Protein AF-A0AA50QSA9-F1 (afdb_monomer)

Radius of gyration: 17.66 Å; Cα contacts (8 Å, |Δi|>4): 75; chains: 1; bound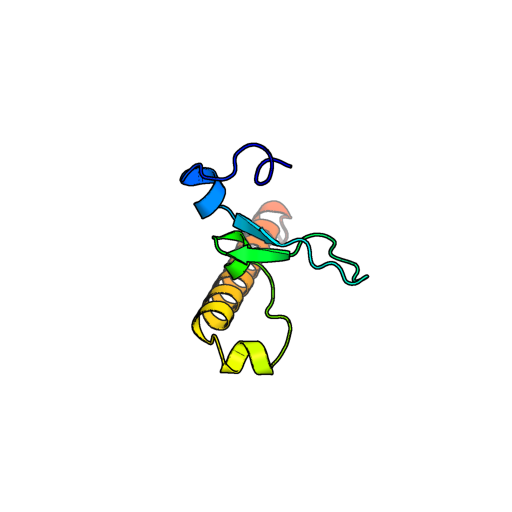ing box: 41×32×50 Å

Structure (mmCIF, N/CA/C/O backbone):
data_AF-A0AA50QSA9-F1
#
_entry.id   AF-A0AA50QSA9-F1
#
loop_
_atom_site.group_PDB
_atom_site.id
_atom_site.type_symbol
_atom_site.label_atom_id
_atom_site.label_alt_id
_atom_site.label_comp_id
_atom_site.label_asym_id
_atom_site.label_entity_id
_atom_site.label_seq_id
_atom_site.pdbx_PDB_ins_code
_atom_site.Cartn_x
_atom_site.Cartn_y
_atom_site.Cartn_z
_atom_site.occupancy
_atom_site.B_iso_or_equiv
_atom_site.auth_seq_id
_atom_site.auth_comp_id
_atom_site.auth_asym_id
_atom_site.auth_atom_id
_atom_site.pdbx_PDB_model_num
ATOM 1 N N . MET A 1 1 ? -2.652 16.708 6.505 1.00 60.38 1 MET A N 1
ATOM 2 C CA . MET A 1 1 ? -3.724 17.646 6.931 1.00 60.38 1 MET A CA 1
ATOM 3 C C . MET A 1 1 ? -4.952 17.677 6.003 1.00 60.38 1 MET A C 1
ATOM 5 O O . MET A 1 1 ? -5.890 18.386 6.334 1.00 60.38 1 MET A O 1
ATOM 9 N N . LEU A 1 2 ? -5.028 16.888 4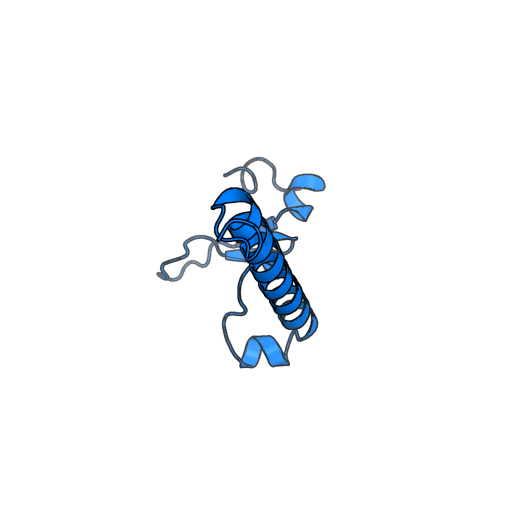.914 1.00 66.88 2 LEU A N 1
ATOM 10 C CA . LEU A 1 2 ? -6.301 16.652 4.202 1.00 66.88 2 LEU A CA 1
ATOM 11 C C . LEU A 1 2 ? -7.211 15.670 4.952 1.00 66.88 2 LEU A C 1
ATOM 13 O O . LEU A 1 2 ? -8.372 15.985 5.162 1.00 66.88 2 LEU A O 1
ATOM 17 N N . ALA A 1 3 ? -6.670 14.546 5.437 1.00 69.88 3 ALA A N 1
ATOM 18 C CA . ALA A 1 3 ? -7.431 13.571 6.226 1.00 69.88 3 ALA A CA 1
ATOM 19 C C . ALA A 1 3 ? -8.056 14.177 7.498 1.00 69.88 3 ALA A C 1
ATOM 21 O O . ALA A 1 3 ? -9.172 13.836 7.858 1.00 69.88 3 ALA A O 1
ATOM 22 N N . VAL A 1 4 ? -7.362 15.128 8.137 1.00 72.88 4 VAL A N 1
ATOM 23 C CA . VAL A 1 4 ? -7.855 15.842 9.329 1.00 72.88 4 VAL A CA 1
ATOM 24 C C . VAL A 1 4 ? -8.918 16.886 8.970 1.00 72.88 4 VAL A C 1
ATOM 26 O O . VAL A 1 4 ? -9.898 17.033 9.687 1.00 72.88 4 VAL A O 1
ATOM 29 N N . LYS A 1 5 ? -8.743 17.617 7.858 1.00 76.19 5 LYS A N 1
ATOM 30 C CA . LYS A 1 5 ? -9.675 18.678 7.434 1.00 76.19 5 LYS A CA 1
ATOM 31 C C . LYS A 1 5 ? -10.936 18.153 6.743 1.00 76.19 5 LYS A C 1
ATOM 33 O O . LYS A 1 5 ? -11.942 18.848 6.729 1.00 76.19 5 LYS A O 1
ATOM 38 N N . PHE A 1 6 ? -10.873 16.958 6.162 1.00 78.88 6 PHE A N 1
ATOM 39 C CA . PHE A 1 6 ? -11.941 16.345 5.372 1.00 78.88 6 PHE A CA 1
ATOM 40 C C . PHE A 1 6 ? -12.283 14.936 5.874 1.00 78.88 6 PHE A C 1
ATOM 42 O O . PHE A 1 6 ? -12.618 14.060 5.072 1.00 78.88 6 PHE A O 1
ATOM 49 N N . SER A 1 7 ? -12.173 14.703 7.186 1.00 68.94 7 SER A N 1
ATOM 50 C CA . SER A 1 7 ? -12.539 13.414 7.775 1.00 68.94 7 SER A CA 1
ATOM 51 C C . SER A 1 7 ? -14.024 13.127 7.516 1.00 68.94 7 SER A C 1
ATOM 53 O O . SER A 1 7 ? -14.875 14.008 7.628 1.00 68.94 7 SER A O 1
ATOM 55 N N . GLY A 1 8 ? -14.334 11.905 7.075 1.00 74.25 8 GLY A N 1
ATOM 56 C CA . GLY A 1 8 ? -15.701 11.506 6.712 1.00 74.25 8 GLY A CA 1
ATOM 57 C C . GLY A 1 8 ? -16.047 11.621 5.222 1.00 74.25 8 GLY A C 1
ATOM 58 O O . GLY A 1 8 ? -17.036 11.030 4.796 1.00 74.25 8 GLY A O 1
ATOM 59 N N . ASN A 1 9 ? -15.225 12.283 4.397 1.00 85.12 9 ASN A N 1
ATOM 60 C CA . ASN A 1 9 ? -15.389 12.218 2.941 1.00 85.12 9 ASN A CA 1
ATOM 61 C C . ASN A 1 9 ? -14.975 10.841 2.406 1.00 85.12 9 ASN A C 1
ATOM 63 O O . ASN A 1 9 ? -13.862 10.381 2.665 1.00 85.12 9 ASN A O 1
ATOM 67 N N . PHE A 1 10 ? -15.833 10.217 1.594 1.00 84.94 10 PHE A N 1
ATOM 68 C CA . PHE A 1 10 ? -15.609 8.872 1.047 1.00 84.94 10 PHE A CA 1
ATOM 69 C C . PHE A 1 10 ? -14.256 8.732 0.331 1.00 84.94 10 PHE A C 1
ATOM 71 O O . PHE A 1 10 ? -13.482 7.834 0.647 1.00 84.94 10 PHE A O 1
ATOM 78 N N . LEU A 1 11 ? -13.933 9.660 -0.578 1.00 85.88 11 LEU A N 1
ATOM 79 C CA . LEU A 1 11 ? -12.674 9.632 -1.333 1.00 85.88 11 LEU A CA 1
ATOM 80 C C . LEU A 1 11 ? -11.448 9.801 -0.429 1.00 85.88 11 LEU A C 1
ATOM 82 O O . LEU A 1 11 ? -10.427 9.158 -0.638 1.00 85.88 11 LEU A O 1
ATOM 86 N N . VAL A 1 12 ? -11.549 10.646 0.596 1.00 85.19 12 VAL A N 1
ATOM 87 C CA . VAL A 1 12 ? -10.440 10.911 1.520 1.00 85.19 12 VAL A CA 1
ATOM 88 C C . VAL A 1 12 ? -10.202 9.704 2.428 1.00 85.19 12 VAL A C 1
ATOM 90 O O . VAL A 1 12 ? -9.055 9.306 2.618 1.00 85.19 12 VAL A O 1
ATOM 93 N N . ASN A 1 13 ? -11.273 9.068 2.910 1.00 84.19 13 ASN A N 1
ATOM 94 C CA . ASN A 1 13 ? -11.191 7.839 3.698 1.00 84.19 13 ASN A CA 1
ATOM 95 C C . ASN A 1 13 ? -10.685 6.646 2.869 1.00 84.19 13 ASN A C 1
ATOM 97 O O . ASN A 1 13 ? -9.964 5.806 3.401 1.00 84.19 13 ASN A O 1
ATOM 101 N N . LEU A 1 14 ? -11.020 6.583 1.573 1.00 85.69 14 LEU A N 1
ATOM 102 C CA . LEU A 1 14 ? -10.487 5.568 0.661 1.00 85.69 14 LEU A CA 1
ATOM 103 C C . LEU A 1 14 ? -8.971 5.723 0.480 1.00 85.69 14 LEU A C 1
ATOM 105 O O . LEU A 1 14 ? -8.249 4.729 0.502 1.00 85.69 14 LEU A O 1
ATOM 109 N N . LEU A 1 15 ? -8.485 6.959 0.326 1.00 86.62 15 LEU A N 1
ATOM 110 C CA . LEU A 1 15 ? -7.053 7.236 0.193 1.00 86.62 15 LEU A CA 1
ATOM 111 C C . LEU A 1 15 ? -6.284 6.829 1.452 1.00 86.62 15 LEU A C 1
ATOM 113 O O . LEU A 1 15 ? -5.291 6.110 1.354 1.00 86.62 15 LEU A O 1
ATOM 117 N N . GLY A 1 16 ? -6.743 7.239 2.632 1.00 85.06 16 GLY A N 1
ATOM 118 C CA . GLY A 1 16 ? -6.098 6.824 3.869 1.00 85.06 16 GLY A CA 1
ATOM 119 C C . GLY A 1 16 ? -6.696 7.448 5.118 1.00 85.06 16 GLY A C 1
ATOM 120 O O . GLY A 1 16 ? -6.924 8.658 5.180 1.00 85.06 16 GLY A O 1
ATOM 121 N N . VAL A 1 17 ? -6.873 6.620 6.142 1.00 83.50 17 VAL A N 1
ATOM 122 C CA . VAL A 1 17 ? -7.222 7.031 7.502 1.00 83.50 17 VAL A CA 1
ATOM 123 C C . VAL A 1 17 ? -5.964 6.947 8.350 1.00 83.50 17 VAL A C 1
ATOM 125 O O . VAL A 1 17 ? -5.278 5.930 8.343 1.00 83.50 17 VAL A O 1
ATOM 128 N N . TRP A 1 18 ? -5.657 8.020 9.070 1.00 83.25 18 TRP A N 1
ATOM 129 C CA . TRP A 1 18 ? -4.421 8.164 9.831 1.00 83.25 18 TRP A CA 1
ATOM 130 C C . TRP A 1 18 ? -4.742 8.191 11.321 1.00 83.25 18 TRP A C 1
ATOM 132 O O . TRP A 1 18 ? -5.685 8.872 11.724 1.00 83.25 18 TRP A O 1
ATOM 142 N N . ALA A 1 19 ? -3.958 7.479 12.125 1.00 77.31 19 ALA A N 1
ATOM 143 C CA . ALA A 1 19 ? -3.990 7.581 13.577 1.00 77.31 19 ALA A CA 1
ATOM 144 C C . ALA A 1 19 ? -2.724 8.290 14.071 1.00 77.31 19 ALA A C 1
ATOM 146 O O . ALA A 1 19 ? -1.610 7.958 13.654 1.00 77.31 19 ALA A O 1
ATOM 147 N N . ASP A 1 20 ? -2.901 9.261 14.967 1.00 70.81 20 ASP A N 1
ATOM 148 C CA . ASP A 1 20 ? -1.804 9.822 15.750 1.00 70.81 20 ASP A CA 1
ATOM 149 C C . ASP A 1 20 ? -1.403 8.787 16.804 1.00 70.81 20 ASP A C 1
ATOM 151 O O . ASP A 1 20 ? -2.121 8.536 17.776 1.00 70.81 20 ASP A O 1
ATOM 155 N N . VAL A 1 21 ? -0.252 8.155 16.603 1.00 63.75 21 VAL A N 1
ATOM 156 C CA . VAL A 1 21 ? 0.314 7.245 17.595 1.00 63.75 21 VAL A CA 1
ATOM 157 C C . VAL A 1 21 ? 1.064 8.126 18.587 1.00 63.75 21 VAL A C 1
ATOM 159 O O . VAL A 1 21 ? 2.149 8.621 18.296 1.00 63.75 21 VAL A O 1
ATOM 162 N N . GLY A 1 22 ? 0.469 8.379 19.754 1.00 53.41 22 GLY A N 1
ATOM 163 C CA . GLY A 1 22 ? 0.993 9.287 20.789 1.00 53.41 22 GLY A CA 1
ATOM 164 C C . GLY A 1 22 ? 2.335 8.888 21.427 1.00 53.41 22 GLY A C 1
ATOM 165 O O . GLY A 1 22 ? 2.668 9.390 22.496 1.00 53.41 22 GLY A O 1
ATOM 166 N N . GLY A 1 23 ? 3.108 7.993 20.810 1.00 50.62 23 GLY A N 1
ATOM 167 C CA . GLY A 1 23 ? 4.379 7.487 21.313 1.00 50.62 23 GLY A CA 1
ATOM 168 C C . GLY A 1 23 ? 5.510 7.683 20.312 1.00 50.62 23 GLY A C 1
ATOM 169 O O . GLY A 1 23 ? 5.772 6.781 19.533 1.00 50.62 23 GLY A O 1
ATOM 170 N N . GLY A 1 24 ? 6.163 8.851 20.363 1.00 45.44 24 GLY A N 1
ATOM 171 C CA . GLY A 1 24 ? 7.605 9.099 20.146 1.00 45.44 24 GLY A CA 1
ATOM 172 C C . GLY A 1 24 ? 8.389 8.471 18.978 1.00 45.44 24 GLY A C 1
ATOM 173 O O . GLY A 1 24 ? 9.602 8.654 18.939 1.00 45.44 24 GLY A O 1
ATOM 174 N N . GLY A 1 25 ? 7.772 7.735 18.057 1.00 53.66 25 GLY A N 1
ATOM 175 C CA . GLY A 1 25 ? 8.424 7.152 16.888 1.00 53.66 25 GLY A CA 1
ATOM 176 C C . GLY A 1 25 ? 8.588 8.165 15.746 1.00 53.66 25 GLY A C 1
ATOM 177 O O . GLY A 1 25 ? 7.904 9.190 15.725 1.00 53.66 25 GLY A O 1
ATOM 178 N N . PRO A 1 26 ? 9.468 7.893 14.764 1.00 56.47 26 PRO A N 1
ATOM 179 C CA . PRO A 1 26 ? 9.759 8.824 13.667 1.00 56.47 26 PRO A CA 1
ATOM 180 C C . PRO A 1 26 ? 8.542 9.138 12.775 1.00 56.47 26 PRO A C 1
ATOM 182 O O . PRO A 1 26 ? 8.525 10.172 12.108 1.00 56.47 26 PRO A O 1
ATOM 185 N N . ALA A 1 27 ? 7.505 8.293 12.781 1.00 58.28 27 ALA A N 1
ATOM 186 C CA . ALA A 1 27 ? 6.256 8.513 12.059 1.00 58.28 27 ALA A CA 1
ATOM 187 C C . ALA A 1 27 ? 5.168 9.042 13.009 1.00 58.28 27 ALA A C 1
ATOM 189 O O . ALA A 1 27 ? 4.548 8.295 13.759 1.00 58.28 27 ALA A O 1
ATOM 190 N N . ARG A 1 28 ? 4.926 10.357 12.962 1.00 60.75 28 ARG A N 1
ATOM 191 C CA . ARG A 1 28 ? 3.948 11.049 13.822 1.00 60.75 28 ARG A CA 1
ATOM 192 C C . ARG A 1 28 ? 2.486 10.713 13.486 1.00 60.75 28 ARG A C 1
ATOM 194 O O . ARG A 1 28 ? 1.616 10.934 14.311 1.00 60.75 28 ARG A O 1
ATOM 201 N N . ALA A 1 29 ? 2.226 10.166 12.300 1.00 69.31 29 ALA A N 1
ATOM 202 C CA . ALA A 1 29 ? 0.912 9.712 11.862 1.00 69.31 29 ALA A CA 1
ATOM 203 C C . ALA A 1 29 ? 1.071 8.414 11.068 1.00 69.31 29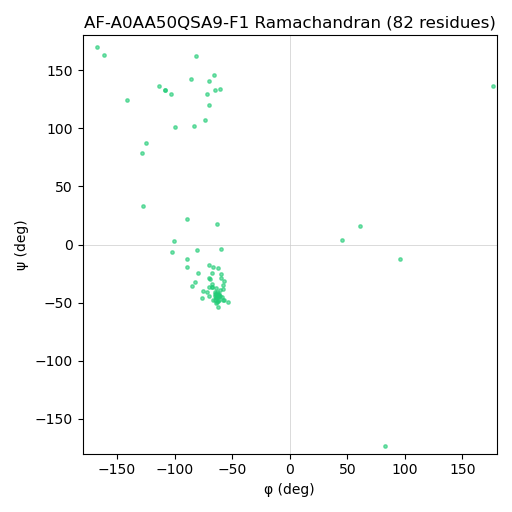 ALA A C 1
ATOM 205 O O . ALA A 1 29 ? 1.808 8.389 10.079 1.00 69.31 29 ALA A O 1
ATOM 206 N N . TYR A 1 30 ? 0.380 7.357 11.490 1.00 73.75 30 TYR A N 1
ATOM 207 C CA . TYR A 1 30 ? 0.424 6.056 10.826 1.00 73.75 30 TYR A CA 1
ATOM 208 C C . TYR A 1 30 ? -0.896 5.790 10.096 1.00 73.75 30 TYR A C 1
ATOM 210 O O . TYR A 1 30 ? -1.960 6.015 10.688 1.00 73.75 30 TYR A O 1
ATOM 218 N N . PRO A 1 31 ? -0.882 5.343 8.828 1.00 81.19 31 PRO A N 1
ATOM 219 C CA . PRO A 1 31 ? -2.109 4.974 8.146 1.00 81.19 31 PRO A CA 1
ATOM 220 C C . PRO A 1 31 ? -2.652 3.690 8.778 1.00 81.19 31 PRO A C 1
ATOM 222 O O . PRO A 1 31 ? -1.991 2.662 8.778 1.00 81.19 31 PRO A O 1
ATOM 225 N N . VAL A 1 32 ? -3.858 3.743 9.329 1.00 81.56 32 VAL A N 1
ATOM 226 C CA . VAL A 1 32 ? -4.549 2.598 9.950 1.00 81.56 32 VAL A CA 1
ATOM 227 C C . VAL A 1 32 ? -5.629 2.007 9.045 1.00 81.56 32 VAL A C 1
ATOM 229 O O . VAL A 1 32 ? -6.213 0.978 9.365 1.00 81.56 32 VAL A O 1
ATOM 232 N N . GLY A 1 33 ? -5.909 2.654 7.912 1.00 82.50 33 GLY A N 1
ATOM 233 C CA . GLY A 1 33 ? -6.869 2.176 6.923 1.00 82.50 33 GLY A CA 1
ATOM 234 C C . GLY A 1 33 ? -6.771 2.928 5.599 1.00 82.50 33 GLY A C 1
ATOM 235 O O . GLY A 1 33 ? -6.090 3.950 5.502 1.00 82.50 33 GLY A O 1
ATOM 236 N N . GLY A 1 34 ? -7.465 2.422 4.579 1.00 86.12 34 GLY A N 1
ATOM 237 C CA . GLY A 1 34 ? -7.438 2.950 3.210 1.00 86.12 34 GLY A CA 1
ATOM 238 C C . GLY A 1 34 ? -6.252 2.443 2.383 1.00 86.12 34 GLY A C 1
ATOM 239 O O . GLY A 1 34 ? -5.492 1.578 2.816 1.00 86.12 34 GLY A O 1
ATOM 240 N N . LEU A 1 35 ? -6.085 2.974 1.174 1.00 86.31 35 LEU A N 1
ATOM 241 C CA . LEU A 1 35 ? -5.030 2.555 0.241 1.00 86.31 35 LEU A CA 1
ATOM 242 C C . LEU A 1 35 ? -3.623 2.763 0.816 1.00 86.31 35 LEU A C 1
ATOM 244 O O . LEU A 1 35 ? -2.765 1.895 0.670 1.00 86.31 35 LEU A O 1
ATOM 248 N N . CYS A 1 36 ? -3.399 3.869 1.530 1.00 86.94 36 CYS A N 1
ATOM 249 C CA . CYS A 1 36 ? -2.119 4.139 2.185 1.00 86.94 36 CYS A CA 1
ATOM 250 C C . CYS A 1 36 ? -1.721 3.068 3.211 1.00 86.94 36 CYS A C 1
ATOM 252 O O . CYS A 1 36 ? -0.524 2.858 3.405 1.00 86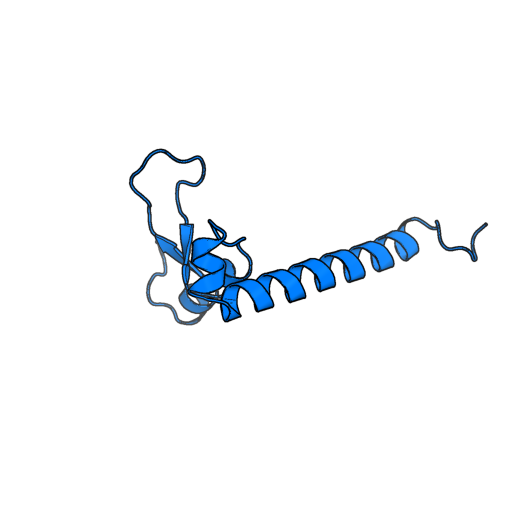.94 36 CYS A O 1
ATOM 254 N N . TYR A 1 37 ? -2.684 2.382 3.843 1.00 86.25 37 TYR A N 1
ATOM 255 C CA . TYR A 1 37 ? -2.379 1.257 4.727 1.00 86.25 37 TYR A CA 1
ATOM 256 C C . TYR A 1 37 ? -1.693 0.146 3.932 1.00 86.25 37 TYR A C 1
ATOM 258 O O . TYR A 1 37 ? -0.572 -0.213 4.250 1.00 86.25 37 TYR A O 1
ATOM 266 N N . TYR A 1 38 ? -2.285 -0.310 2.827 1.00 85.56 38 TYR A N 1
ATOM 267 C CA . TYR A 1 38 ? -1.738 -1.395 1.998 1.00 85.56 38 TYR A CA 1
ATOM 268 C C . TYR A 1 38 ? -0.421 -1.069 1.280 1.00 85.56 38 TYR A C 1
ATOM 270 O O . TYR A 1 38 ? 0.289 -1.979 0.857 1.00 85.56 38 TYR A O 1
ATOM 278 N N . PHE A 1 39 ? -0.088 0.212 1.118 1.00 85.06 39 PHE A N 1
ATOM 279 C CA . PHE A 1 39 ? 1.196 0.639 0.551 1.00 85.06 39 PHE A CA 1
ATOM 280 C C . PHE A 1 39 ? 2.295 0.818 1.600 1.00 85.06 39 PHE A C 1
ATOM 282 O O . PHE A 1 39 ? 3.466 0.947 1.238 1.00 85.06 39 PHE A O 1
ATOM 289 N N . SER A 1 40 ? 1.938 0.824 2.883 1.00 83.81 40 SER A N 1
ATOM 290 C CA . SER A 1 40 ? 2.908 0.904 3.972 1.00 83.81 40 SER A CA 1
ATOM 291 C C . SER A 1 40 ? 3.410 -0.498 4.327 1.00 83.81 40 SER A C 1
ATOM 293 O O . SER A 1 40 ? 2.628 -1.447 4.280 1.00 83.81 40 SER A O 1
ATOM 295 N N . PRO A 1 41 ? 4.703 -0.663 4.659 1.00 81.75 41 PRO A N 1
ATOM 296 C CA . PRO A 1 41 ? 5.235 -1.960 5.053 1.00 81.75 41 PRO A CA 1
ATOM 297 C C . PRO A 1 41 ? 4.621 -2.426 6.384 1.00 81.75 41 PRO A C 1
ATOM 299 O O . PRO A 1 41 ? 4.389 -1.598 7.269 1.00 81.75 41 PRO A O 1
ATOM 302 N N . PRO A 1 42 ? 4.413 -3.741 6.572 1.00 82.44 42 PRO A N 1
ATOM 303 C CA . PRO A 1 42 ? 3.932 -4.275 7.839 1.00 82.44 42 PRO A CA 1
ATOM 304 C C . PRO A 1 42 ? 4.969 -4.056 8.951 1.00 82.44 42 PRO A C 1
ATOM 306 O O . PRO A 1 42 ? 6.140 -4.397 8.795 1.00 82.44 42 PRO A O 1
ATOM 309 N N . GLU A 1 43 ? 4.521 -3.560 10.107 1.00 77.44 43 GLU A N 1
ATOM 310 C CA . GLU A 1 43 ? 5.379 -3.194 11.252 1.00 77.44 43 GLU A CA 1
ATOM 311 C C . GLU A 1 43 ? 6.205 -4.359 11.824 1.00 77.44 43 GLU A C 1
ATOM 313 O O . GLU A 1 43 ? 7.224 -4.155 12.481 1.00 77.44 43 GLU A O 1
ATOM 318 N N . SER A 1 44 ? 5.754 -5.603 11.643 1.00 81.50 44 SER A N 1
ATOM 319 C CA . SER A 1 44 ? 6.455 -6.777 12.168 1.00 81.50 44 SER A CA 1
ATOM 320 C C . SER A 1 44 ? 6.044 -8.074 11.476 1.00 81.50 44 SER A C 1
ATOM 322 O O . SER A 1 44 ? 4.961 -8.190 10.902 1.00 81.50 44 SER A O 1
ATOM 324 N N . LEU A 1 45 ? 6.871 -9.112 11.636 1.00 79.06 45 LEU A N 1
ATOM 325 C CA . LEU A 1 45 ? 6.548 -10.478 11.205 1.00 79.06 45 LEU A CA 1
ATOM 326 C C . LEU A 1 45 ? 5.252 -11.005 11.847 1.00 79.06 45 LEU A C 1
ATOM 328 O O . LEU A 1 45 ? 4.502 -11.753 11.226 1.00 79.06 45 LEU A O 1
ATOM 332 N N . ALA A 1 46 ? 4.944 -10.572 13.074 1.00 81.88 46 ALA A N 1
ATOM 333 C CA . ALA A 1 46 ? 3.697 -10.924 13.746 1.00 81.88 46 ALA A CA 1
ATOM 334 C C . ALA A 1 46 ? 2.469 -10.255 13.102 1.00 81.88 46 ALA A C 1
ATOM 336 O O . ALA A 1 46 ? 1.375 -10.816 13.149 1.00 81.88 46 ALA A O 1
ATOM 337 N N . HIS A 1 47 ? 2.637 -9.074 12.497 1.00 80.56 47 HIS A N 1
ATOM 338 C CA . HIS A 1 47 ? 1.588 -8.413 11.720 1.00 80.56 47 HIS A CA 1
ATOM 339 C C . HIS A 1 47 ? 1.305 -9.148 10.408 1.00 80.56 47 HIS A C 1
ATOM 341 O O . HIS A 1 47 ? 0.143 -9.297 10.050 1.00 80.56 47 HIS A O 1
ATOM 347 N N . ILE A 1 48 ? 2.335 -9.697 9.756 1.00 84.06 48 ILE A N 1
ATOM 348 C CA . ILE A 1 48 ? 2.183 -10.510 8.536 1.00 84.06 48 ILE A CA 1
ATOM 349 C C . ILE A 1 48 ? 1.335 -11.761 8.804 1.00 84.06 48 ILE A C 1
ATOM 351 O O . ILE A 1 48 ? 0.468 -12.105 8.009 1.00 84.06 48 ILE A O 1
ATOM 355 N N . ALA A 1 49 ? 1.557 -12.433 9.938 1.00 85.62 49 ALA A N 1
ATOM 356 C CA . ALA A 1 49 ? 0.787 -13.623 10.301 1.00 85.62 49 ALA A CA 1
ATOM 357 C C . ALA A 1 49 ? -0.682 -13.313 10.644 1.00 85.62 49 ALA A C 1
ATOM 359 O O . ALA A 1 49 ? -1.550 -14.163 10.457 1.00 85.62 49 ALA A O 1
ATOM 360 N N . ARG A 1 50 ? -0.961 -12.113 11.169 1.00 86.50 50 ARG A N 1
ATOM 361 C CA . ARG A 1 50 ? -2.316 -11.683 11.547 1.00 86.50 50 ARG A CA 1
ATOM 362 C C . ARG A 1 50 ? -3.109 -11.106 10.378 1.00 86.50 50 ARG A C 1
ATOM 364 O O . ARG A 1 50 ? -4.311 -11.336 10.319 1.00 86.50 50 ARG A O 1
ATOM 371 N N . ASP A 1 51 ? -2.451 -10.388 9.473 1.00 85.31 51 ASP A N 1
ATOM 372 C CA . ASP A 1 51 ? -3.057 -9.838 8.259 1.00 85.31 51 ASP A CA 1
ATOM 373 C C . ASP A 1 51 ? -2.226 -10.218 7.015 1.00 85.31 51 ASP A C 1
ATOM 375 O O . ASP A 1 51 ? -1.440 -9.418 6.491 1.00 85.31 51 ASP A O 1
ATOM 379 N N . PRO A 1 52 ? -2.375 -11.466 6.530 1.00 88.06 52 PRO A N 1
ATOM 380 C CA . PRO A 1 52 ? -1.633 -11.942 5.367 1.00 88.06 52 PRO A CA 1
ATOM 381 C C . PRO A 1 52 ? -2.050 -11.232 4.072 1.00 88.06 52 PRO A C 1
ATOM 383 O O . PRO A 1 52 ? -1.257 -11.161 3.133 1.00 88.06 52 PRO A O 1
ATOM 386 N N . VAL A 1 53 ? -3.271 -10.688 4.007 1.00 89.69 53 VAL A N 1
ATOM 387 C CA . VAL A 1 53 ? -3.780 -9.984 2.821 1.00 89.69 53 VAL A CA 1
ATOM 388 C C . VAL A 1 53 ? -3.051 -8.658 2.648 1.00 89.69 53 VAL A C 1
ATOM 390 O O . VAL A 1 53 ? -2.605 -8.352 1.541 1.00 89.69 53 VAL A O 1
ATOM 393 N N . HIS A 1 54 ? -2.869 -7.902 3.733 1.00 88.44 54 HIS A N 1
ATOM 394 C CA . HIS A 1 54 ? -2.075 -6.678 3.701 1.00 88.44 54 HIS A CA 1
ATOM 395 C C . HIS A 1 54 ? -0.644 -6.942 3.215 1.00 88.44 54 HIS A C 1
ATOM 397 O O . HIS A 1 54 ? -0.163 -6.267 2.304 1.00 88.44 54 HIS A O 1
ATOM 403 N N . ALA A 1 55 ? 0.007 -7.969 3.767 1.00 88.69 55 ALA A N 1
ATOM 404 C CA . ALA A 1 55 ? 1.370 -8.324 3.383 1.00 88.69 55 ALA A CA 1
ATOM 405 C C . ALA A 1 55 ? 1.470 -8.727 1.902 1.00 88.69 55 ALA A C 1
ATOM 407 O O . ALA A 1 55 ? 2.383 -8.291 1.200 1.00 88.69 55 ALA A O 1
ATOM 408 N N . LEU A 1 56 ? 0.517 -9.520 1.407 1.00 90.69 56 LEU A N 1
ATOM 409 C CA . LEU A 1 56 ? 0.488 -9.947 0.010 1.00 90.69 56 LEU A CA 1
ATOM 410 C C . LEU A 1 56 ? 0.304 -8.760 -0.947 1.00 90.69 56 LEU A C 1
ATOM 412 O O . LEU A 1 56 ? 1.032 -8.654 -1.934 1.00 90.69 56 LEU A O 1
ATOM 416 N N . LEU A 1 57 ? -0.624 -7.850 -0.644 1.00 91.06 57 LEU A N 1
ATOM 417 C CA . LEU A 1 57 ? -0.852 -6.652 -1.455 1.00 91.06 57 LEU A CA 1
ATOM 418 C C . LEU A 1 57 ? 0.378 -5.742 -1.483 1.00 91.06 57 LEU A C 1
ATOM 420 O O . LEU A 1 57 ? 0.768 -5.295 -2.564 1.00 91.06 57 LEU A O 1
ATOM 424 N N . TYR A 1 58 ? 1.025 -5.534 -0.333 1.00 90.88 58 TYR A N 1
ATOM 425 C CA . TYR A 1 58 ? 2.268 -4.771 -0.248 1.00 90.88 58 TYR A CA 1
ATOM 426 C C . TYR A 1 58 ? 3.368 -5.384 -1.130 1.00 90.88 58 TYR A C 1
ATOM 428 O O . TYR A 1 58 ? 3.990 -4.676 -1.924 1.00 90.88 58 TYR A O 1
ATOM 436 N N . ILE A 1 59 ? 3.574 -6.706 -1.052 1.00 90.62 59 ILE A N 1
ATOM 437 C CA . ILE A 1 59 ? 4.600 -7.414 -1.837 1.00 90.62 59 ILE A CA 1
ATOM 438 C C . ILE A 1 59 ? 4.325 -7.296 -3.338 1.00 90.62 59 ILE A C 1
ATOM 440 O O . ILE A 1 59 ? 5.228 -6.949 -4.101 1.00 90.62 59 ILE A O 1
ATOM 444 N N . VAL A 1 60 ? 3.092 -7.565 -3.775 1.00 93.75 60 VAL A N 1
ATOM 445 C CA . VAL A 1 60 ? 2.717 -7.494 -5.196 1.00 93.75 60 VAL A CA 1
ATOM 446 C C . VAL A 1 60 ? 2.902 -6.076 -5.731 1.00 93.75 60 VAL A C 1
ATOM 448 O O . VAL A 1 60 ? 3.475 -5.894 -6.807 1.00 93.75 60 VAL A O 1
ATOM 451 N N . PHE A 1 61 ? 2.466 -5.070 -4.973 1.00 92.06 61 PHE A N 1
ATOM 452 C CA . PHE A 1 61 ? 2.619 -3.672 -5.356 1.00 92.06 61 PHE A CA 1
ATOM 453 C C . PHE A 1 61 ? 4.092 -3.250 -5.434 1.00 92.06 61 PHE A C 1
ATOM 455 O O . PHE A 1 61 ? 4.507 -2.635 -6.422 1.00 92.06 61 PHE A O 1
ATOM 462 N N . MET A 1 62 ? 4.909 -3.610 -4.441 1.00 92.06 62 MET A N 1
ATOM 463 C CA . MET A 1 62 ? 6.327 -3.251 -4.446 1.00 92.06 62 MET A CA 1
ATOM 464 C C . MET A 1 62 ? 7.102 -3.938 -5.564 1.00 92.06 62 MET A C 1
ATOM 466 O O . MET A 1 62 ? 7.819 -3.274 -6.308 1.00 92.06 62 MET A O 1
ATOM 470 N N . LEU A 1 63 ? 6.932 -5.247 -5.748 1.00 94.12 63 LEU A N 1
ATOM 471 C CA . LEU A 1 63 ? 7.603 -5.952 -6.841 1.00 94.12 63 LEU A CA 1
ATOM 472 C C . LEU A 1 63 ? 7.142 -5.436 -8.209 1.00 94.12 63 LEU A C 1
ATOM 474 O O . LEU A 1 63 ? 7.971 -5.229 -9.097 1.00 94.12 63 LEU A O 1
ATOM 478 N N . GLY A 1 64 ? 5.841 -5.176 -8.368 1.00 94.12 64 GLY A N 1
ATOM 479 C CA . GLY A 1 64 ? 5.275 -4.619 -9.594 1.00 94.12 64 GLY A CA 1
ATOM 480 C C . GLY A 1 64 ? 5.831 -3.233 -9.924 1.00 94.12 64 GLY A C 1
ATOM 481 O O . GLY A 1 64 ? 6.268 -3.001 -11.051 1.00 94.12 64 GLY A O 1
ATOM 482 N N . SER A 1 65 ? 5.872 -2.328 -8.943 1.00 93.19 65 SER A N 1
ATOM 483 C CA . SER A 1 65 ? 6.419 -0.978 -9.128 1.00 93.19 65 SER A CA 1
ATOM 484 C C . SER A 1 65 ? 7.919 -1.002 -9.425 1.00 93.19 65 SER A C 1
ATOM 486 O O . SER A 1 65 ? 8.348 -0.369 -10.388 1.00 93.19 65 SER A O 1
ATOM 488 N N . CYS A 1 66 ? 8.709 -1.798 -8.701 1.00 91.88 66 CYS A N 1
ATOM 489 C CA . CYS A 1 66 ? 10.134 -1.975 -8.984 1.00 91.88 66 CYS A CA 1
ATOM 490 C C . CYS A 1 66 ? 10.382 -2.507 -10.404 1.00 91.88 66 CYS A C 1
ATOM 492 O O . CYS A 1 66 ? 11.228 -1.974 -11.122 1.00 91.88 66 CYS A O 1
ATOM 494 N N . ALA A 1 67 ? 9.627 -3.517 -10.845 1.00 92.25 67 ALA A N 1
ATOM 495 C CA . ALA A 1 67 ? 9.754 -4.066 -12.195 1.00 92.25 67 ALA A CA 1
ATOM 496 C C . ALA A 1 67 ? 9.355 -3.048 -13.279 1.00 92.25 67 ALA A C 1
ATOM 498 O O . ALA A 1 67 ? 10.027 -2.939 -14.309 1.00 92.25 67 ALA A O 1
ATOM 499 N N . PH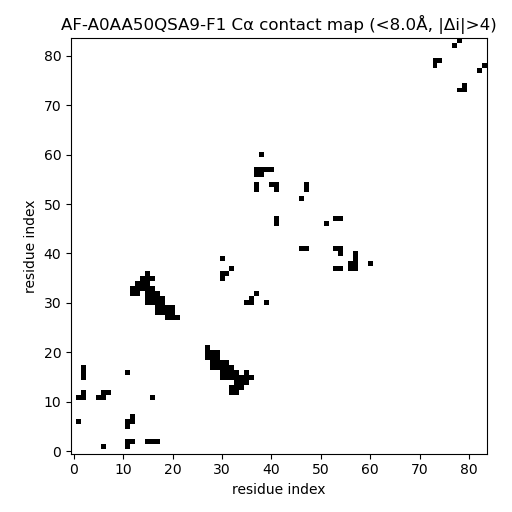E A 1 68 ? 8.283 -2.285 -13.045 1.00 92.69 68 PHE A N 1
ATOM 500 C CA . PHE A 1 68 ? 7.814 -1.241 -13.956 1.00 92.69 68 PHE A CA 1
ATOM 501 C C . PHE A 1 68 ? 8.827 -0.099 -14.088 1.00 92.69 68 PHE A C 1
ATOM 503 O O . PHE A 1 68 ? 9.183 0.292 -15.205 1.00 92.69 68 PHE A O 1
ATOM 510 N N . PHE A 1 69 ? 9.334 0.402 -12.960 1.00 89.56 69 PHE A N 1
ATOM 511 C CA . PHE A 1 69 ? 10.333 1.465 -12.953 1.00 89.56 69 PHE A CA 1
ATOM 512 C C . PHE A 1 69 ? 11.669 0.994 -13.516 1.00 89.56 69 PHE A C 1
ATOM 514 O O . PHE A 1 69 ? 12.298 1.753 -14.241 1.00 89.56 69 PHE A O 1
ATOM 521 N N . SER A 1 70 ? 12.078 -0.255 -13.273 1.00 89.56 70 SER A N 1
ATOM 522 C CA . SER A 1 70 ? 13.301 -0.809 -13.861 1.00 89.56 70 SER A CA 1
ATOM 523 C C . SER A 1 70 ? 13.230 -0.862 -15.391 1.00 89.56 70 SER A C 1
ATOM 525 O O . SER A 1 70 ? 14.170 -0.416 -16.043 1.00 89.56 70 SER A O 1
ATOM 527 N N . LYS A 1 71 ? 12.110 -1.317 -15.977 1.00 84.81 71 LYS A N 1
ATOM 528 C CA . LYS A 1 71 ? 11.927 -1.277 -17.441 1.00 84.81 71 LYS A CA 1
ATOM 529 C C . LYS A 1 71 ? 11.902 0.149 -17.981 1.00 84.81 71 LYS A C 1
ATOM 531 O O . LYS A 1 71 ? 12.657 0.462 -18.892 1.00 84.81 71 LYS A O 1
ATOM 536 N N . THR A 1 72 ? 11.081 1.010 -17.382 1.00 88.31 72 THR A N 1
ATOM 537 C CA . THR A 1 72 ? 10.968 2.414 -17.808 1.00 88.31 72 THR A CA 1
ATOM 538 C C . THR A 1 72 ? 12.321 3.124 -17.734 1.00 88.31 72 THR A C 1
ATOM 540 O O . THR A 1 72 ? 12.666 3.901 -18.617 1.00 88.31 72 THR A O 1
ATOM 543 N N . TRP A 1 73 ? 13.121 2.833 -16.705 1.00 86.94 73 TRP A N 1
ATOM 544 C CA . TRP A 1 73 ? 14.466 3.376 -16.566 1.00 86.94 73 TRP A CA 1
ATOM 545 C C . TRP A 1 73 ? 15.397 2.908 -17.683 1.00 86.94 73 TRP A C 1
ATOM 547 O O . TRP A 1 73 ? 16.133 3.726 -18.223 1.00 86.94 73 TRP A O 1
ATOM 557 N N . ILE A 1 74 ? 15.363 1.627 -18.064 1.00 82.31 74 ILE A N 1
ATOM 558 C CA . ILE A 1 74 ? 16.172 1.103 -19.178 1.00 82.31 74 ILE A CA 1
ATOM 559 C C . ILE A 1 74 ? 15.810 1.817 -20.487 1.00 82.31 74 ILE A C 1
ATOM 561 O O . ILE A 1 74 ? 16.709 2.251 -21.205 1.00 82.31 74 ILE A O 1
ATOM 565 N N . ASP A 1 75 ? 14.515 2.003 -20.749 1.00 80.56 75 ASP A N 1
ATOM 566 C CA . ASP A 1 75 ? 14.027 2.654 -21.970 1.00 80.56 75 ASP A CA 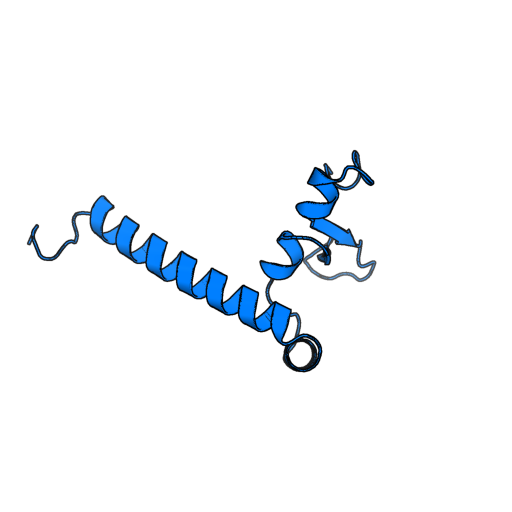1
ATOM 567 C C . ASP A 1 75 ? 14.386 4.153 -22.020 1.00 80.56 75 ASP A C 1
ATOM 569 O O . ASP A 1 75 ? 14.709 4.677 -23.083 1.00 80.56 75 ASP A O 1
ATOM 573 N N . VAL A 1 76 ? 14.368 4.851 -20.877 1.00 82.00 76 VAL A N 1
ATOM 574 C CA . VAL A 1 76 ? 14.696 6.290 -20.789 1.00 82.00 76 VAL A CA 1
ATOM 575 C C . VAL A 1 76 ? 16.205 6.551 -20.714 1.00 82.00 76 VAL A C 1
ATOM 577 O O . VAL A 1 76 ? 16.677 7.573 -21.206 1.00 82.00 76 VAL A O 1
ATOM 580 N N . SER A 1 77 ? 16.979 5.651 -20.103 1.00 72.81 77 SER A N 1
ATOM 581 C CA . SER A 1 77 ? 18.434 5.811 -19.931 1.00 72.81 77 SER A CA 1
ATOM 582 C C . SER A 1 77 ? 19.252 5.442 -21.171 1.00 72.81 77 SER A C 1
ATOM 584 O O . SER A 1 77 ? 20.4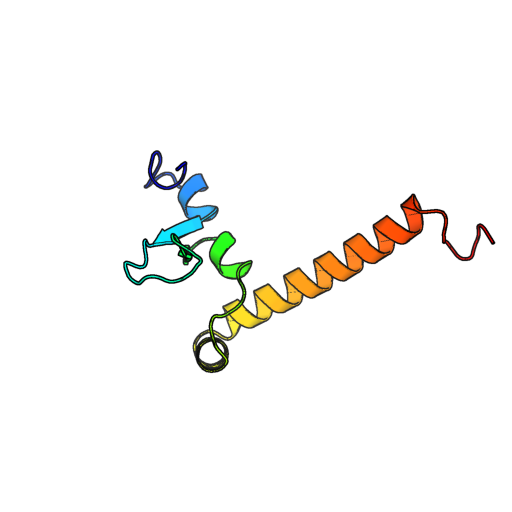73 5.593 -21.142 1.00 72.81 77 SER A O 1
ATOM 586 N N . GLY A 1 78 ? 18.619 4.937 -22.237 1.00 63.62 78 GLY A N 1
ATOM 587 C CA . GLY A 1 78 ? 19.315 4.497 -23.453 1.00 63.62 78 GLY A CA 1
ATOM 588 C C . GLY A 1 78 ? 20.303 3.349 -23.207 1.00 63.62 78 GLY A C 1
ATOM 589 O O . GLY A 1 78 ? 21.165 3.087 -24.031 1.00 63.62 78 GLY A O 1
ATOM 590 N N . SER A 1 79 ? 20.204 2.659 -22.063 1.00 57.47 79 SER A N 1
ATOM 591 C CA . SER A 1 79 ? 21.033 1.490 -21.723 1.00 57.47 79 SER A CA 1
ATOM 592 C C . SER A 1 79 ? 20.396 0.181 -22.205 1.00 57.47 79 SER A C 1
ATOM 594 O O . SER A 1 79 ? 20.653 -0.894 -21.659 1.00 57.47 79 SER A O 1
ATOM 596 N N . SER A 1 80 ? 19.504 0.265 -23.193 1.00 56.72 80 SER A N 1
ATOM 597 C CA . SER A 1 80 ? 18.902 -0.905 -23.817 1.00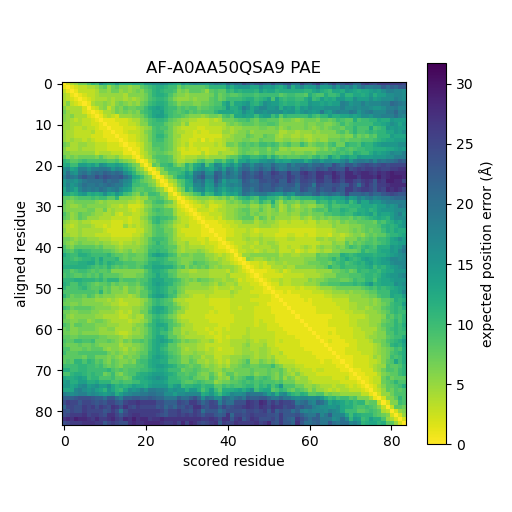 56.72 80 SER A CA 1
ATOM 598 C C . SER A 1 80 ? 19.962 -1.631 -24.640 1.00 56.72 80 SER A C 1
ATOM 600 O O . SER A 1 80 ? 20.746 -1.002 -25.340 1.00 56.72 80 SER A O 1
ATOM 602 N N . ALA A 1 81 ? 19.961 -2.965 -24.620 1.00 58.22 81 ALA A N 1
ATOM 603 C CA . ALA A 1 81 ? 20.912 -3.796 -25.369 1.00 58.22 81 ALA A CA 1
ATOM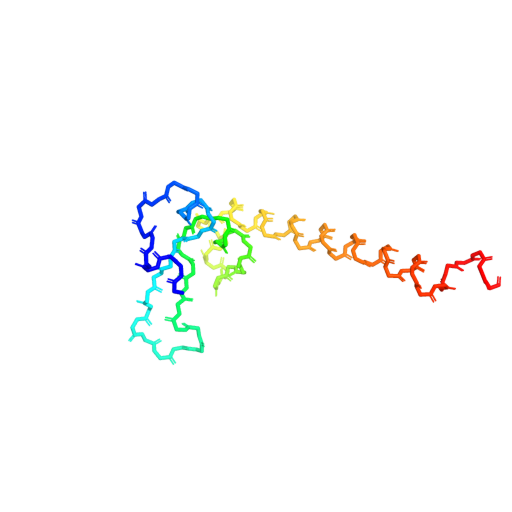 604 C C . ALA A 1 81 ? 20.878 -3.588 -26.903 1.00 58.22 81 ALA A C 1
ATOM 606 O O . ALA A 1 81 ? 21.648 -4.217 -27.619 1.00 58.22 81 ALA A O 1
ATOM 607 N N . LYS A 1 82 ? 19.954 -2.759 -27.408 1.00 55.72 82 LYS A N 1
ATOM 608 C CA . LYS A 1 82 ? 19.868 -2.322 -28.807 1.00 55.72 82 LYS A CA 1
ATOM 609 C C . LYS A 1 82 ? 20.663 -1.046 -29.118 1.00 55.72 82 LYS A C 1
ATOM 611 O O . LYS A 1 82 ? 20.905 -0.810 -30.295 1.00 55.72 82 LYS A O 1
ATOM 616 N N . ASP A 1 83 ? 21.019 -0.249 -28.111 1.00 53.25 83 ASP A N 1
ATOM 617 C CA . ASP A 1 83 ? 21.743 1.025 -28.262 1.00 53.25 83 ASP A CA 1
ATOM 618 C C . ASP A 1 83 ? 23.255 0.903 -27.962 1.00 53.25 83 ASP A C 1
ATOM 620 O O . ASP A 1 83 ? 23.972 1.902 -28.020 1.00 53.25 83 ASP A O 1
ATOM 624 N N . VAL A 1 84 ? 23.749 -0.312 -27.668 1.00 51.03 84 VAL A N 1
ATOM 625 C CA . VAL A 1 84 ? 25.185 -0.649 -27.553 1.00 51.03 84 VAL A CA 1
ATOM 626 C C . VAL A 1 84 ? 25.681 -1.466 -28.737 1.00 51.03 84 VAL A C 1
ATOM 628 O O . VAL A 1 84 ? 24.913 -2.325 -29.228 1.00 51.03 84 VAL A O 1
#

Sequence (84 aa):
MLAVKFSGNFLVNLLGVWADVGGGGPARAYPVGGLCYYFSPPESLAHIARDPVHALLYIVFMLGSCAFFSKTWIDVSGSSAKDV

Organism: NCBI:txid2847601

Nearest PDB structures (foldseek):
  8do1-assembly1_A  TM=9.324E-01  e=4.643E-09  Homo sapiens
  8b5l-assembly1_s  TM=8.994E-01  e=3.582E-09  Oryctolagus cuniculus
  8rjd-assembly1_1  TM=8.906E-01  e=4.954E-09  Canis lupus familiaris
  8do3-assembly1_A  TM=9.359E-01  e=1.592E-08  Homo sapiens
  8dnw-assembly1_A  TM=9.133E-01  e=2.590E-07  Homo sapiens

InterPro domains:
  IPR002208 SecY/SEC61-alpha family [PTHR10906] (1-84)
  IPR023201 SecY domain superfamily [G3DSA:1.10.3370.10] (1-84)
  IPR023201 SecY domain superfamily [SSF103491] (5-84)

pLDDT: mean 78.69, std 12.6, range [45.44, 94.12]

Solvent-accessible surface area (backbone atoms only — not comparable to full-atom values): 4935 Å² total; per-residue (Å²): 114,61,53,75,75,42,65,86,41,69,71,44,45,47,49,31,34,69,42,73,55,93,65,95,52,98,62,65,59,43,53,78,32,39,54,48,28,39,72,44,81,72,94,39,76,71,47,37,75,74,39,52,65,49,48,50,51,28,50,54,51,50,54,48,51,52,53,51,50,52,52,53,47,34,69,73,67,58,70,38,86,84,73,106

Secondary structure (DSSP, 8-state):
-HHHHTTT-HHHHHH-EEE---S--S-SSEEEESHHHHHSPPS-HHHHHH-HHHHHHHHHHHHHHHHHHHHHHHHHHT-STT--

Foldseek 3Di:
DCCVVPPPDPVSVQQFDWDQPVDDDPDRIDTPDHPSQLCDAQPDPVSCVVCVVSNVSNVCVVVVVVVVVVVVCCVVVCVPPVSD

Mean predicted aligned error: 9.33 Å